Protein AF-A0A945F5W0-F1 (afdb_monomer)

Radius of gyration: 16.33 Å; Cα contacts (8 Å, |Δi|>4): 54; chains: 1; bounding box: 46×14×39 Å

Sequence (79 aa):
MIKKVISTPGFWRSALSLGVIFSFLFIIVKWAIEGFKIEFFYAITNPYLFVLGLFLGGFIYGFLVTFGKFRAKIIKKKL

Structure (mmCIF, N/CA/C/O backbone):
data_AF-A0A945F5W0-F1
#
_entry.id   AF-A0A945F5W0-F1
#
loop_
_atom_site.group_PDB
_atom_site.id
_atom_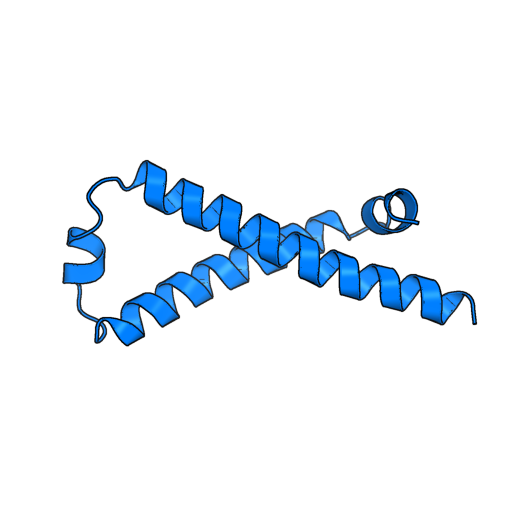site.type_symbol
_atom_site.label_atom_id
_atom_site.label_alt_id
_atom_site.label_comp_id
_atom_site.label_asym_id
_atom_site.label_entity_id
_atom_site.label_seq_id
_atom_site.pdbx_PDB_ins_code
_atom_site.Cartn_x
_atom_site.Cartn_y
_atom_site.Cartn_z
_atom_site.occupancy
_atom_site.B_iso_or_equiv
_atom_site.auth_seq_id
_atom_site.auth_comp_id
_atom_site.auth_asym_id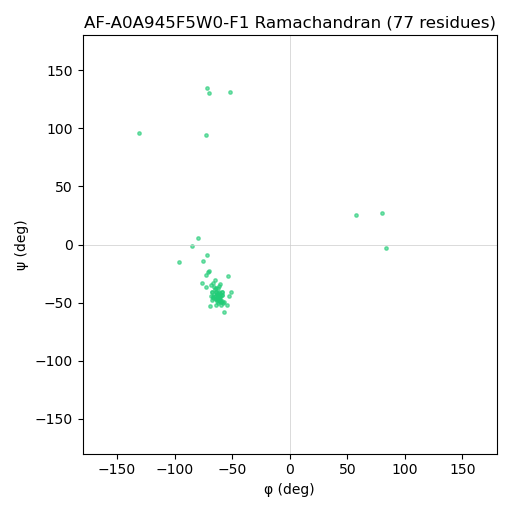
_atom_site.auth_atom_id
_atom_site.pdbx_PDB_model_num
ATOM 1 N N . MET A 1 1 ? -15.944 8.706 16.286 1.00 83.06 1 MET A N 1
ATOM 2 C CA . MET A 1 1 ? -16.120 7.638 15.268 1.00 83.06 1 MET A CA 1
ATOM 3 C C . MET A 1 1 ? -14.787 7.013 14.849 1.00 83.06 1 MET A C 1
ATOM 5 O O . MET A 1 1 ? -14.640 5.813 15.014 1.00 83.06 1 MET A O 1
ATOM 9 N N . ILE A 1 2 ? -13.808 7.803 14.384 1.00 86.94 2 ILE A N 1
ATOM 10 C CA . ILE A 1 2 ? -12.493 7.325 13.898 1.00 86.94 2 ILE A CA 1
ATOM 11 C C . ILE A 1 2 ? -11.757 6.460 14.932 1.00 86.94 2 ILE A C 1
ATOM 13 O O . ILE A 1 2 ? -11.430 5.319 14.623 1.00 86.94 2 ILE A O 1
ATOM 17 N N . LYS A 1 3 ? -11.597 6.948 16.176 1.00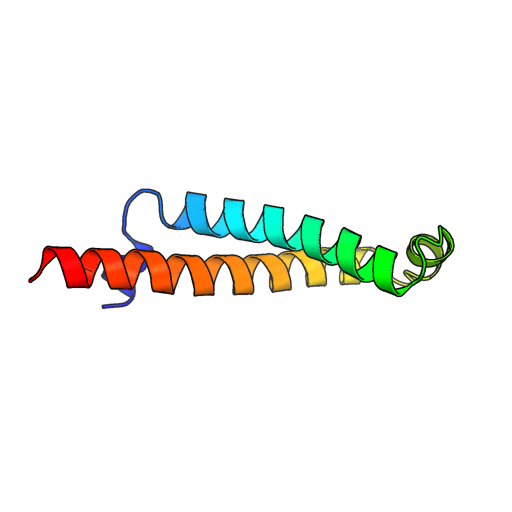 88.38 3 LYS A N 1
ATOM 18 C CA . LYS A 1 3 ? -10.954 6.199 17.277 1.00 88.38 3 LYS A CA 1
ATOM 19 C C . LYS A 1 3 ? -11.537 4.792 17.465 1.00 88.38 3 LYS A C 1
ATOM 21 O O . LYS A 1 3 ? -10.784 3.848 17.618 1.00 88.38 3 LYS A O 1
ATOM 26 N N . LYS A 1 4 ? -12.865 4.648 17.363 1.00 89.50 4 LYS A N 1
ATOM 27 C CA . LYS A 1 4 ? -13.576 3.365 17.506 1.00 89.50 4 LYS A CA 1
ATOM 28 C C . LYS A 1 4 ? -13.284 2.393 16.355 1.00 89.50 4 LYS A C 1
ATOM 30 O O . LYS A 1 4 ? -13.236 1.187 16.567 1.00 89.50 4 LYS A O 1
ATOM 35 N N . VAL A 1 5 ? -13.102 2.910 15.138 1.00 91.38 5 VAL A N 1
ATOM 36 C CA . VAL A 1 5 ? -12.756 2.104 13.956 1.00 91.38 5 VAL A CA 1
ATOM 37 C C . VAL A 1 5 ? -11.328 1.577 14.089 1.00 91.38 5 VAL A C 1
ATOM 39 O O . VAL A 1 5 ? -11.119 0.368 14.034 1.00 91.38 5 VAL A O 1
ATOM 42 N N . ILE A 1 6 ? -10.364 2.470 14.339 1.00 92.00 6 ILE A N 1
ATOM 43 C CA . ILE A 1 6 ? -8.935 2.119 14.393 1.00 92.00 6 ILE A CA 1
ATOM 44 C C . ILE A 1 6 ? -8.560 1.280 15.622 1.00 92.00 6 ILE A C 1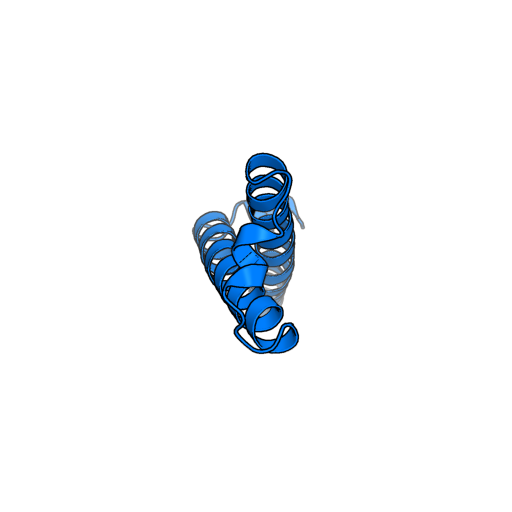
ATOM 46 O O . ILE A 1 6 ? -7.570 0.557 1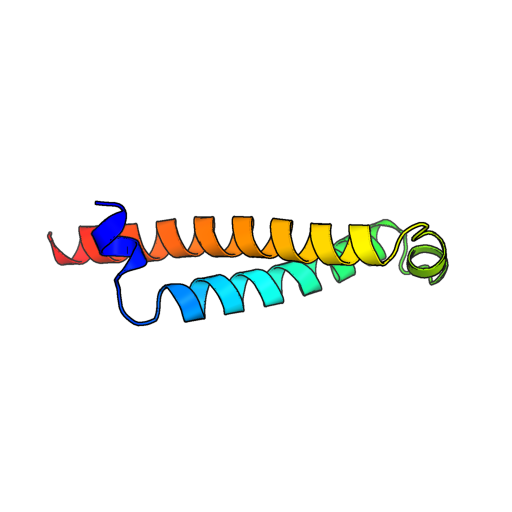5.590 1.00 92.00 6 ILE A O 1
ATOM 50 N N . SER A 1 7 ? -9.352 1.349 16.698 1.00 93.00 7 SER A N 1
ATOM 51 C CA . SER A 1 7 ? -9.176 0.526 17.899 1.00 93.00 7 SER A CA 1
ATOM 52 C C . SER A 1 7 ? -9.841 -0.850 17.793 1.00 93.00 7 SER A C 1
ATOM 54 O O . SER A 1 7 ? -9.798 -1.618 18.751 1.00 93.00 7 SER A O 1
ATOM 56 N N . THR A 1 8 ? -10.516 -1.165 16.681 1.00 93.38 8 THR A N 1
ATOM 57 C CA . THR A 1 8 ? -11.163 -2.473 16.527 1.00 93.38 8 THR A CA 1
ATOM 58 C C . THR A 1 8 ? -10.091 -3.558 16.369 1.00 93.38 8 THR A C 1
ATOM 60 O O . THR A 1 8 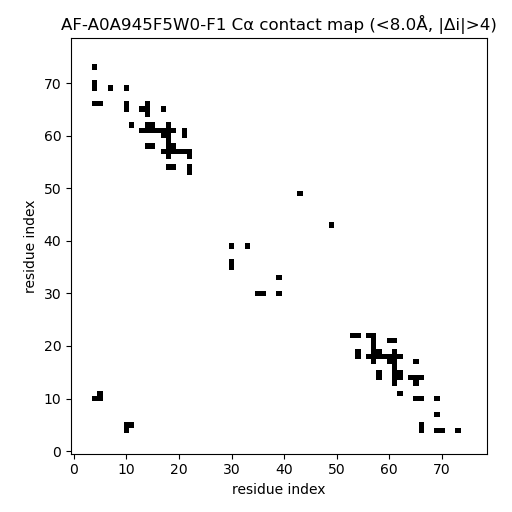? -9.214 -3.413 15.511 1.00 93.38 8 THR A O 1
ATOM 63 N N . PRO A 1 9 ? -10.155 -4.665 17.136 1.00 91.81 9 PRO A N 1
ATOM 64 C CA . PRO A 1 9 ? -9.219 -5.773 16.982 1.00 91.81 9 PRO A CA 1
ATOM 65 C C . PRO A 1 9 ? -9.145 -6.248 15.527 1.00 91.81 9 PRO A C 1
ATOM 67 O O . PRO A 1 9 ? -10.166 -6.438 14.863 1.00 91.81 9 PRO A O 1
ATOM 70 N N . GLY A 1 10 ? -7.925 -6.400 15.013 1.00 92.31 10 GLY A N 1
ATOM 71 C CA . GLY A 1 10 ? -7.682 -6.806 13.626 1.00 92.31 10 GLY A CA 1
ATOM 72 C C . GLY A 1 10 ? -7.722 -5.680 12.585 1.00 92.31 10 GLY A C 1
ATOM 73 O O . GLY A 1 10 ? -7.412 -5.955 11.424 1.00 92.31 10 GLY A O 1
ATOM 74 N N . PHE A 1 11 ? -8.028 -4.431 12.966 1.00 95.38 11 PHE A N 1
ATOM 75 C CA . PHE A 1 11 ? -7.959 -3.276 12.060 1.00 95.38 11 PHE A CA 1
ATOM 76 C C . PHE A 1 11 ? -6.554 -3.118 11.462 1.00 95.38 11 PHE A C 1
ATOM 78 O O . PHE A 1 11 ? -6.384 -3.219 10.251 1.00 95.38 11 PHE A O 1
ATOM 85 N N . TRP A 1 12 ? -5.532 -2.965 12.308 1.00 94.56 12 TRP A N 1
ATOM 86 C CA . TRP A 1 12 ? -4.154 -2.735 11.860 1.00 94.56 12 TRP A CA 1
ATOM 87 C C . TRP A 1 12 ? -3.571 -3.911 11.075 1.00 94.56 12 TRP A C 1
ATOM 89 O O . TRP A 1 12 ? -2.911 -3.702 10.064 1.00 94.56 12 TRP A O 1
ATOM 99 N N . ARG A 1 13 ? -3.895 -5.152 11.466 1.00 95.19 13 ARG A N 1
ATOM 100 C CA . ARG A 1 13 ? -3.505 -6.347 10.702 1.00 95.19 13 ARG A CA 1
ATOM 101 C C . ARG A 1 13 ? -4.118 -6.342 9.299 1.00 95.19 13 ARG A C 1
ATOM 103 O O . ARG A 1 13 ? -3.431 -6.672 8.340 1.00 95.19 13 ARG A O 1
ATOM 110 N N . SER A 1 14 ? -5.385 -5.939 9.178 1.00 94.88 14 SER A N 1
ATOM 111 C CA . SER A 1 14 ? -6.067 -5.829 7.882 1.00 94.88 14 SER A CA 1
ATOM 112 C C . SER A 1 14 ? -5.487 -4.696 7.033 1.00 94.88 14 SER A C 1
ATOM 114 O O . SER A 1 14 ? -5.222 -4.908 5.856 1.00 94.88 14 SER A O 1
ATOM 116 N N . ALA A 1 15 ? -5.238 -3.528 7.633 1.00 96.19 15 ALA A N 1
ATOM 117 C CA . ALA A 1 15 ? -4.675 -2.370 6.942 1.00 96.19 15 ALA A CA 1
ATOM 118 C C . ALA A 1 15 ? -3.277 -2.659 6.384 1.00 96.19 15 ALA A C 1
ATOM 120 O O . ALA A 1 15 ? -3.026 -2.402 5.209 1.00 96.19 15 ALA A O 1
ATOM 121 N N . LEU A 1 16 ? -2.400 -3.255 7.198 1.00 95.75 16 LEU A N 1
ATOM 122 C CA . LEU A 1 16 ? -1.050 -3.630 6.778 1.00 95.75 16 LEU A CA 1
ATOM 123 C C . LEU A 1 16 ? -1.071 -4.742 5.726 1.00 95.75 16 LEU A C 1
ATOM 125 O O . LEU A 1 16 ? -0.411 -4.615 4.702 1.00 95.75 16 LEU A O 1
ATOM 129 N N . SER A 1 17 ? -1.862 -5.802 5.931 1.00 95.94 17 SER A N 1
ATOM 130 C CA . SER A 1 17 ? -1.961 -6.901 4.960 1.00 95.94 17 SER A CA 1
ATOM 131 C C . SER A 1 17 ? -2.469 -6.416 3.602 1.00 95.94 17 SER A C 1
ATOM 133 O O . SER A 1 17 ? -1.894 -6.773 2.576 1.00 95.94 17 SER A O 1
ATOM 135 N N . LEU A 1 18 ? -3.506 -5.576 3.592 1.00 95.44 18 LEU A N 1
ATOM 136 C CA . LEU A 1 18 ? -4.059 -5.030 2.359 1.00 95.44 18 LEU A CA 1
ATOM 137 C C . LEU A 1 18 ? -3.078 -4.078 1.672 1.00 95.44 18 LEU A C 1
ATOM 139 O O . LEU A 1 18 ? -2.941 -4.126 0.453 1.00 95.44 18 LEU A O 1
ATOM 143 N N . GLY A 1 19 ? -2.382 -3.246 2.450 1.00 96.19 19 GLY A N 1
ATOM 144 C CA . GLY A 1 19 ? -1.371 -2.338 1.921 1.00 96.19 19 GLY A CA 1
ATOM 145 C C . GLY A 1 19 ? -0.214 -3.076 1.256 1.00 96.19 19 GLY A C 1
ATOM 146 O O . GLY A 1 19 ? 0.142 -2.741 0.133 1.00 96.19 19 GLY A O 1
ATOM 147 N N . VAL A 1 20 ? 0.302 -4.133 1.889 1.00 95.88 20 VAL A N 1
ATOM 148 C CA . VAL A 1 20 ? 1.377 -4.967 1.326 1.00 95.88 20 VAL A CA 1
ATOM 149 C C . VAL A 1 20 ? 0.941 -5.626 0.016 1.00 95.88 20 VAL A C 1
ATOM 151 O O . VAL A 1 20 ? 1.648 -5.521 -0.984 1.00 95.88 20 VAL A O 1
ATOM 154 N N . ILE A 1 21 ? -0.238 -6.259 -0.011 1.00 96.19 21 ILE A N 1
ATOM 155 C CA . ILE A 1 21 ? -0.773 -6.895 -1.228 1.00 96.19 21 ILE A CA 1
ATOM 156 C C . ILE A 1 21 ? -0.930 -5.862 -2.351 1.00 96.19 21 ILE A C 1
ATOM 158 O O . ILE A 1 21 ? -0.555 -6.126 -3.493 1.00 96.19 21 ILE A O 1
ATOM 162 N N . PHE A 1 22 ? -1.447 -4.676 -2.027 1.00 95.19 22 PHE A N 1
ATOM 163 C CA . PHE A 1 22 ? -1.598 -3.595 -2.992 1.00 95.19 22 PHE A CA 1
ATOM 164 C C . PHE A 1 22 ? -0.251 -3.098 -3.529 1.00 95.19 22 PHE A C 1
ATOM 166 O O . PHE A 1 22 ? -0.138 -2.890 -4.733 1.00 95.19 22 PHE A O 1
ATOM 173 N N . SER A 1 23 ? 0.780 -2.962 -2.689 1.00 95.62 23 SER A N 1
ATOM 174 C CA . SER A 1 23 ? 2.125 -2.582 -3.143 1.00 95.62 23 SER A CA 1
ATOM 175 C C . SER A 1 23 ? 2.682 -3.581 -4.160 1.00 95.62 23 SER A C 1
ATOM 177 O O . SER A 1 23 ? 3.199 -3.164 -5.194 1.00 95.62 23 SER A O 1
ATOM 179 N N . PHE A 1 24 ? 2.531 -4.890 -3.924 1.00 95.69 24 PHE A N 1
ATOM 180 C CA . PHE A 1 24 ? 2.953 -5.908 -4.894 1.00 95.69 24 PHE A CA 1
ATOM 181 C C . PHE A 1 24 ? 2.160 -5.825 -6.201 1.00 95.69 24 PHE A C 1
ATOM 183 O O . PHE A 1 24 ? 2.754 -5.812 -7.280 1.00 95.69 24 PHE A O 1
ATOM 190 N N . LEU A 1 25 ? 0.831 -5.713 -6.116 1.00 96.31 25 LEU A N 1
ATOM 191 C CA . LEU A 1 25 ? -0.021 -5.550 -7.296 1.00 96.31 25 LEU A CA 1
ATOM 192 C C . LEU A 1 25 ? 0.348 -4.300 -8.095 1.00 96.31 25 LEU A C 1
ATOM 194 O O . LEU A 1 25 ? 0.403 -4.353 -9.318 1.00 96.31 25 LEU A O 1
ATOM 198 N N . PHE A 1 26 ? 0.645 -3.192 -7.419 1.00 94.75 26 PHE A N 1
ATOM 199 C CA . PHE A 1 26 ? 1.044 -1.949 -8.064 1.00 94.75 26 PHE A CA 1
ATOM 200 C C . PHE A 1 26 ? 2.334 -2.113 -8.874 1.00 94.75 26 PHE A C 1
ATOM 202 O O . PHE A 1 26 ? 2.385 -1.660 -10.015 1.00 94.75 26 PHE A O 1
ATOM 209 N N . ILE A 1 27 ? 3.346 -2.799 -8.329 1.00 94.94 27 ILE A N 1
ATOM 210 C CA . ILE A 1 27 ? 4.592 -3.092 -9.057 1.00 94.94 27 ILE A CA 1
ATOM 211 C C . ILE A 1 27 ? 4.294 -3.931 -10.299 1.00 94.94 27 ILE A C 1
ATOM 213 O O . ILE A 1 27 ? 4.758 -3.586 -11.380 1.00 94.94 27 ILE A O 1
ATOM 217 N N . ILE A 1 28 ? 3.495 -4.993 -10.161 1.00 96.25 28 ILE A N 1
ATOM 218 C CA . ILE A 1 28 ? 3.144 -5.882 -11.279 1.00 96.25 28 ILE A CA 1
ATOM 219 C C . ILE A 1 28 ? 2.398 -5.108 -12.370 1.00 96.25 28 ILE A C 1
ATOM 221 O O . ILE A 1 28 ? 2.740 -5.221 -13.544 1.00 96.25 28 ILE A O 1
ATOM 225 N N . VAL A 1 29 ? 1.411 -4.289 -11.997 1.00 96.12 29 VAL A N 1
ATOM 226 C CA . VAL A 1 29 ? 0.633 -3.478 -12.944 1.00 96.12 29 VAL A CA 1
ATOM 227 C C . VAL A 1 29 ? 1.516 -2.436 -13.625 1.00 96.12 29 VAL A C 1
ATOM 229 O O . VAL A 1 29 ? 1.441 -2.277 -14.840 1.00 96.12 29 VAL A O 1
ATOM 232 N N . LYS A 1 30 ? 2.384 -1.744 -12.879 1.00 93.94 30 LYS A N 1
ATOM 233 C CA . LYS A 1 30 ? 3.330 -0.792 -13.473 1.00 93.94 30 LYS A CA 1
ATOM 234 C C . LYS A 1 30 ? 4.294 -1.489 -14.423 1.00 93.94 30 LYS A C 1
ATOM 236 O O . LYS A 1 30 ? 4.480 -1.003 -15.529 1.00 93.94 30 LYS A O 1
ATOM 241 N N . TRP A 1 31 ? 4.829 -2.641 -14.042 1.00 95.75 31 TRP A N 1
ATOM 242 C CA . TRP A 1 31 ? 5.707 -3.431 -14.897 1.00 95.75 31 TRP A CA 1
ATOM 243 C C . TRP A 1 31 ? 4.998 -3.909 -16.173 1.00 95.75 31 TRP A C 1
ATOM 245 O O . TRP A 1 31 ? 5.581 -3.855 -17.253 1.00 95.75 31 TRP A O 1
ATOM 255 N N . ALA A 1 32 ? 3.717 -4.280 -16.079 1.00 96.81 32 ALA A N 1
ATOM 256 C CA . ALA A 1 32 ? 2.888 -4.623 -17.233 1.00 96.81 32 ALA A CA 1
ATOM 257 C C . ALA A 1 32 ? 2.691 -3.435 -18.190 1.00 96.81 32 ALA A C 1
ATOM 259 O O . ALA A 1 32 ? 2.800 -3.605 -19.402 1.00 96.81 32 ALA A O 1
ATOM 260 N N . ILE A 1 33 ? 2.448 -2.230 -17.658 1.00 95.62 33 ILE A N 1
ATOM 261 C CA . ILE A 1 33 ? 2.315 -0.994 -18.454 1.00 95.62 33 ILE A CA 1
ATOM 262 C C . ILE A 1 33 ? 3.613 -0.683 -19.213 1.00 95.62 33 ILE A C 1
ATOM 264 O O . ILE A 1 33 ? 3.563 -0.235 -20.354 1.00 95.62 33 ILE A O 1
ATOM 268 N N . GLU A 1 34 ? 4.768 -0.977 -18.617 1.00 94.12 34 GLU A N 1
ATOM 269 C CA . GLU A 1 34 ? 6.087 -0.828 -19.252 1.00 94.12 34 GLU A CA 1
ATOM 270 C C . GLU A 1 34 ? 6.433 -1.993 -20.210 1.00 94.12 34 GLU A C 1
ATOM 272 O O . GLU A 1 34 ? 7.542 -2.070 -20.747 1.00 94.12 34 GLU A O 1
ATOM 277 N N . GLY A 1 35 ? 5.495 -2.919 -20.443 1.00 94.94 35 GLY A N 1
ATOM 278 C CA . GLY A 1 35 ? 5.647 -4.039 -21.375 1.00 94.94 35 GLY A CA 1
ATOM 279 C C . GLY A 1 35 ? 6.449 -5.219 -20.825 1.00 94.94 35 GLY A C 1
ATOM 280 O O . GLY A 1 35 ? 7.081 -5.928 -21.604 1.00 94.94 35 GLY A O 1
ATOM 281 N N . PHE A 1 36 ? 6.463 -5.417 -19.502 1.00 95.19 36 PHE A N 1
ATOM 282 C CA . PHE A 1 36 ? 7.220 -6.471 -18.805 1.00 95.19 36 PHE A CA 1
ATOM 283 C C . PHE A 1 36 ? 8.736 -6.454 -19.066 1.00 95.19 36 PHE A C 1
ATOM 285 O O . PHE A 1 36 ? 9.435 -7.456 -18.922 1.00 95.19 36 PHE A O 1
ATOM 292 N N . LYS A 1 37 ? 9.259 -5.278 -19.402 1.00 94.62 37 LYS A N 1
ATOM 293 C CA . LYS A 1 37 ? 10.678 -5.023 -19.642 1.00 94.62 37 LYS A CA 1
ATOM 294 C C . LYS A 1 37 ? 11.476 -5.054 -18.346 1.00 94.62 37 LYS A C 1
ATOM 296 O O . LYS A 1 37 ? 11.052 -4.470 -17.349 1.00 94.62 37 LYS A O 1
ATOM 301 N N . ILE A 1 38 ? 12.626 -5.723 -18.333 1.00 93.00 38 ILE A N 1
ATOM 302 C CA . ILE A 1 38 ? 13.470 -5.785 -17.128 1.00 93.00 38 ILE A CA 1
ATOM 303 C C . ILE A 1 38 ? 14.142 -4.434 -16.849 1.00 93.00 38 ILE A C 1
ATOM 305 O O . ILE A 1 38 ? 14.431 -4.096 -15.701 1.00 93.00 38 ILE A O 1
ATOM 309 N N . GLU A 1 39 ? 14.286 -3.619 -17.895 1.00 93.38 39 GLU A N 1
ATOM 310 C CA . GLU A 1 39 ? 14.734 -2.229 -17.879 1.00 93.38 39 GLU A CA 1
ATOM 311 C C . GLU A 1 39 ? 13.914 -1.364 -16.921 1.00 93.38 39 GLU A C 1
ATOM 313 O O . GLU A 1 39 ? 14.454 -0.413 -16.366 1.00 93.38 39 GLU A O 1
ATOM 318 N N . PHE A 1 40 ? 12.653 -1.722 -16.651 1.00 91.38 40 PHE A N 1
ATOM 319 C CA . PHE A 1 40 ? 11.837 -1.072 -15.625 1.00 91.38 40 PHE A CA 1
ATOM 320 C C . PHE A 1 40 ? 12.542 -1.037 -14.263 1.00 91.38 40 PHE A C 1
ATOM 322 O O . PHE A 1 40 ? 12.553 -0.003 -13.600 1.00 91.38 40 PHE A O 1
ATOM 329 N N . PHE A 1 41 ? 13.157 -2.149 -13.856 1.00 90.25 41 PHE A N 1
ATOM 330 C CA . PHE A 1 41 ? 13.842 -2.235 -12.568 1.00 90.25 41 PHE A CA 1
ATOM 331 C C . PHE A 1 41 ? 15.195 -1.518 -12.593 1.00 90.25 41 PHE A C 1
ATOM 333 O O . PHE A 1 41 ? 15.579 -0.909 -11.597 1.00 90.25 41 PHE A O 1
ATOM 340 N N . TYR A 1 42 ? 15.888 -1.525 -13.735 1.00 90.56 4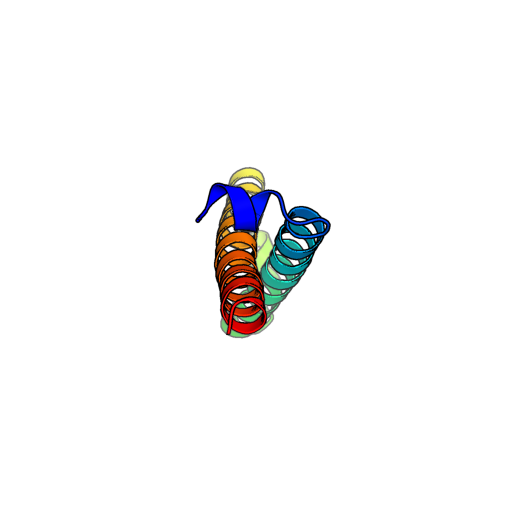2 TYR A N 1
ATOM 341 C CA . TYR A 1 42 ? 17.152 -0.800 -13.911 1.00 90.56 42 TYR A CA 1
ATOM 342 C C . TYR A 1 42 ? 16.966 0.719 -14.013 1.00 90.56 42 TYR A C 1
ATOM 344 O O . TYR A 1 42 ? 17.860 1.474 -13.640 1.00 90.56 42 TYR A O 1
ATOM 352 N N . ALA A 1 43 ? 15.799 1.177 -14.466 1.00 89.12 43 ALA A N 1
ATOM 353 C CA . ALA A 1 43 ? 15.450 2.593 -14.540 1.00 89.12 43 ALA A CA 1
ATOM 354 C C . ALA A 1 43 ? 15.188 3.228 -13.159 1.00 89.12 43 ALA A C 1
ATOM 356 O O . ALA A 1 43 ? 15.064 4.450 -13.054 1.00 89.12 43 ALA A O 1
ATOM 357 N N . ILE A 1 44 ? 15.117 2.431 -12.085 1.00 89.12 44 ILE A N 1
ATOM 358 C CA . ILE A 1 44 ? 14.920 2.926 -10.720 1.00 89.12 44 ILE A CA 1
ATOM 359 C C . ILE A 1 44 ? 16.213 3.591 -10.230 1.00 89.12 44 ILE A C 1
ATOM 361 O O . ILE A 1 44 ? 17.101 2.948 -9.676 1.00 89.12 44 ILE A O 1
ATOM 365 N N . THR A 1 45 ? 16.305 4.912 -10.397 1.00 89.31 45 THR A N 1
ATOM 366 C CA . THR A 1 45 ? 17.500 5.696 -10.032 1.00 89.31 45 THR A CA 1
ATOM 367 C C . THR A 1 45 ? 17.753 5.730 -8.523 1.00 89.31 45 THR A C 1
ATOM 369 O O . THR A 1 45 ? 18.898 5.778 -8.083 1.00 89.31 45 THR A O 1
ATOM 372 N N . ASN A 1 46 ? 16.690 5.718 -7.712 1.00 93.50 46 ASN A N 1
ATOM 373 C CA . ASN A 1 46 ? 16.790 5.704 -6.255 1.00 93.50 46 ASN A CA 1
ATOM 374 C C . ASN A 1 46 ? 15.895 4.599 -5.663 1.00 93.50 46 ASN A C 1
ATOM 376 O O . ASN A 1 46 ? 14.695 4.823 -5.456 1.00 93.50 46 ASN A O 1
ATOM 380 N N . PRO A 1 47 ? 16.457 3.413 -5.366 1.00 90.50 47 PRO A N 1
ATOM 381 C CA . PRO A 1 47 ? 15.681 2.282 -4.864 1.00 90.50 47 PRO A CA 1
ATOM 382 C C . PRO A 1 47 ? 15.070 2.554 -3.484 1.00 90.50 47 PRO A C 1
ATOM 384 O O . PRO A 1 47 ? 13.973 2.079 -3.200 1.00 90.50 47 PRO A O 1
ATOM 387 N N . TYR A 1 48 ? 15.716 3.370 -2.645 1.00 93.38 48 TYR A N 1
ATOM 388 C CA . TYR A 1 48 ? 15.194 3.718 -1.321 1.00 93.38 48 TYR A CA 1
ATOM 389 C C . TYR A 1 48 ? 13.923 4.561 -1.415 1.00 93.38 48 TYR A C 1
ATOM 391 O O . TYR A 1 48 ? 12.940 4.265 -0.736 1.00 93.38 48 TYR A O 1
ATOM 399 N N . LEU A 1 49 ? 13.909 5.576 -2.287 1.00 93.50 49 LEU A N 1
ATOM 400 C CA . LEU A 1 49 ? 12.714 6.393 -2.524 1.00 93.50 49 LEU A CA 1
ATOM 401 C C . LEU A 1 49 ? 11.589 5.581 -3.165 1.00 93.50 49 LEU A C 1
ATOM 403 O O . LEU A 1 49 ? 10.427 5.772 -2.812 1.00 93.50 49 LEU A O 1
ATOM 407 N N . PHE A 1 50 ? 11.922 4.654 -4.064 1.00 91.69 50 PHE A N 1
ATOM 408 C CA . PHE A 1 50 ? 10.938 3.762 -4.670 1.00 91.69 50 PHE A CA 1
ATOM 409 C C . PHE A 1 50 ? 10.266 2.864 -3.623 1.00 91.69 50 PHE A C 1
ATOM 411 O O . PHE A 1 50 ? 9.039 2.830 -3.533 1.00 91.69 50 PHE A O 1
ATOM 418 N N . VAL A 1 51 ? 11.057 2.198 -2.777 1.00 92.81 51 VAL A N 1
ATOM 419 C CA . VAL A 1 51 ? 10.539 1.345 -1.696 1.00 92.81 51 VAL A CA 1
ATOM 420 C C . VAL A 1 51 ? 9.755 2.164 -0.669 1.00 92.81 51 VAL A C 1
ATOM 422 O O . VAL A 1 51 ? 8.676 1.743 -0.249 1.00 92.81 51 VAL A O 1
ATOM 425 N N . LEU A 1 52 ? 10.235 3.355 -0.302 1.00 94.50 52 LEU A N 1
ATOM 426 C CA . LEU A 1 52 ? 9.521 4.246 0.613 1.00 94.50 52 LEU A CA 1
ATOM 427 C C . LEU A 1 52 ? 8.178 4.695 0.022 1.00 94.50 52 LEU A C 1
ATOM 429 O O . LEU A 1 52 ? 7.162 4.660 0.714 1.00 94.50 52 LEU A O 1
ATOM 433 N N . GLY A 1 53 ? 8.152 5.061 -1.261 1.00 94.00 53 GLY A N 1
ATOM 434 C CA . GLY A 1 53 ? 6.934 5.426 -1.980 1.00 94.00 53 GLY A CA 1
ATOM 435 C C . GLY A 1 53 ? 5.934 4.272 -2.055 1.00 94.00 53 GLY A C 1
ATOM 436 O O . GLY A 1 53 ? 4.747 4.471 -1.797 1.00 94.00 53 GLY A O 1
ATOM 437 N N . LEU A 1 54 ? 6.407 3.051 -2.320 1.00 94.25 54 LEU A N 1
ATOM 438 C CA . LEU A 1 54 ? 5.581 1.841 -2.304 1.00 94.25 54 LEU A CA 1
ATOM 439 C C . LEU A 1 54 ? 4.996 1.547 -0.926 1.00 94.25 54 LEU A C 1
ATOM 441 O O . LEU A 1 54 ? 3.824 1.175 -0.828 1.00 94.25 54 LEU A O 1
ATOM 445 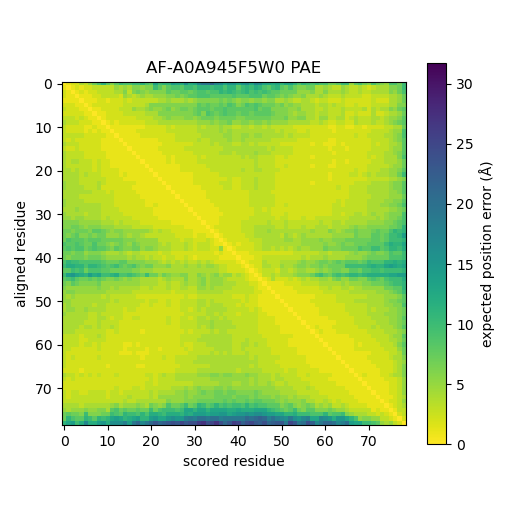N N . PHE A 1 55 ? 5.799 1.699 0.127 1.00 93.69 55 PHE A N 1
ATOM 446 C CA . PHE A 1 55 ? 5.358 1.469 1.496 1.00 93.69 55 PHE A CA 1
ATOM 447 C C . PHE A 1 55 ? 4.333 2.519 1.928 1.00 93.69 55 PHE A C 1
ATOM 449 O O . PHE A 1 55 ? 3.266 2.161 2.422 1.00 93.69 55 PHE A O 1
ATOM 456 N N . LEU A 1 56 ? 4.609 3.803 1.686 1.00 95.81 56 LEU A N 1
ATOM 457 C CA . LEU A 1 56 ? 3.695 4.899 2.010 1.00 95.81 56 LEU A CA 1
ATOM 458 C C . LEU A 1 56 ? 2.395 4.798 1.208 1.00 95.81 56 LEU A C 1
ATOM 460 O O . LEU A 1 56 ? 1.314 4.860 1.790 1.00 95.81 56 LEU A O 1
ATOM 464 N N . GLY A 1 57 ? 2.483 4.590 -0.107 1.00 95.19 57 GLY A N 1
ATOM 465 C CA . GLY A 1 57 ? 1.315 4.448 -0.976 1.00 95.19 57 GLY A CA 1
ATOM 466 C C . GLY A 1 57 ? 0.467 3.231 -0.610 1.00 95.19 57 GLY A C 1
ATOM 467 O O . GLY A 1 57 ? -0.748 3.352 -0.439 1.00 95.19 57 GLY A O 1
ATOM 468 N N . GLY A 1 58 ? 1.110 2.078 -0.403 1.00 95.94 58 GLY A N 1
ATOM 469 C CA . GLY A 1 58 ? 0.449 0.857 0.055 1.00 95.94 58 GLY A CA 1
ATOM 470 C C . GLY A 1 58 ? -0.216 1.030 1.413 1.00 95.94 58 GLY A C 1
ATOM 471 O O . GLY A 1 58 ? -1.382 0.674 1.580 1.00 95.94 58 GLY A O 1
ATOM 472 N N . PHE A 1 59 ? 0.477 1.639 2.373 1.00 95.62 59 PHE A N 1
ATOM 473 C CA . PHE A 1 59 ? -0.072 1.906 3.697 1.00 95.62 59 PHE A CA 1
ATOM 474 C C . PHE A 1 59 ? -1.275 2.855 3.648 1.00 95.62 59 PHE A C 1
ATOM 476 O O . PHE A 1 59 ? -2.301 2.550 4.254 1.00 95.62 59 PHE A O 1
ATOM 483 N N . ILE A 1 60 ? -1.191 3.965 2.905 1.00 96.62 60 ILE A N 1
ATOM 484 C CA . ILE A 1 60 ? -2.297 4.924 2.754 1.00 96.62 60 ILE A CA 1
ATOM 485 C C . ILE A 1 60 ? -3.516 4.226 2.146 1.00 96.62 60 ILE A C 1
ATOM 487 O O . ILE A 1 60 ? -4.615 4.310 2.698 1.00 96.62 60 ILE A O 1
ATOM 491 N N . TYR A 1 61 ? -3.325 3.486 1.053 1.00 95.31 61 TYR A N 1
ATOM 492 C CA . TYR A 1 61 ? -4.400 2.724 0.423 1.00 95.31 61 TYR A CA 1
ATOM 493 C C . TYR A 1 61 ? -5.005 1.692 1.388 1.00 95.31 61 TYR A C 1
ATOM 495 O O . TYR A 1 61 ? -6.218 1.681 1.625 1.00 95.31 61 TYR A O 1
ATOM 503 N N . GLY A 1 62 ? -4.158 0.861 2.001 1.00 96.06 62 GLY A N 1
ATOM 504 C CA . GLY A 1 62 ? -4.563 -0.185 2.935 1.00 96.06 62 GLY A CA 1
ATOM 505 C C . GLY A 1 62 ? -5.328 0.367 4.137 1.00 96.06 62 GLY A C 1
ATOM 506 O O . GLY A 1 62 ? -6.353 -0.198 4.537 1.00 96.06 62 GLY A O 1
ATOM 507 N N . PHE A 1 63 ? -4.887 1.508 4.669 1.00 96.75 63 PHE A N 1
ATOM 508 C CA . PHE A 1 63 ? -5.556 2.222 5.749 1.00 96.75 63 PHE A CA 1
ATOM 509 C C . PHE A 1 63 ? -6.933 2.733 5.321 1.00 96.75 63 PHE A C 1
ATOM 511 O O . PHE A 1 63 ? -7.916 2.432 5.997 1.00 96.75 63 PHE A O 1
ATOM 518 N N . LEU A 1 64 ? -7.032 3.458 4.202 1.00 96.38 64 LEU A N 1
ATOM 519 C CA . LEU A 1 64 ? -8.292 4.051 3.735 1.00 96.38 64 LEU A CA 1
ATOM 520 C C . LEU A 1 64 ? -9.356 2.985 3.448 1.00 96.38 64 LEU A C 1
ATOM 522 O O . LEU A 1 64 ? -10.493 3.095 3.924 1.00 96.38 64 LEU A O 1
ATOM 526 N N . VAL A 1 65 ? -8.986 1.917 2.739 1.00 95.94 65 VAL A N 1
ATOM 527 C CA . VAL A 1 65 ? -9.916 0.826 2.411 1.00 95.94 65 VAL A CA 1
ATOM 528 C C . VAL A 1 65 ? -10.346 0.072 3.670 1.00 95.94 65 VAL A C 1
ATOM 530 O O . VAL A 1 65 ? -11.538 -0.183 3.875 1.00 95.94 65 VAL A O 1
ATOM 533 N N . THR A 1 66 ? -9.406 -0.239 4.566 1.00 96.69 66 THR A N 1
ATOM 534 C CA . THR A 1 66 ? -9.730 -0.920 5.829 1.00 96.69 66 THR A CA 1
ATOM 535 C C . THR A 1 66 ? -10.598 -0.042 6.726 1.00 96.69 66 THR A C 1
ATOM 537 O O . THR A 1 66 ? -11.550 -0.532 7.339 1.00 96.69 66 THR A O 1
ATOM 540 N N . PHE A 1 67 ? -10.334 1.263 6.764 1.00 95.38 67 PHE A N 1
ATOM 541 C CA . PHE A 1 67 ? -11.132 2.233 7.504 1.00 95.38 67 PHE A CA 1
ATOM 542 C C . PHE A 1 67 ? -12.575 2.267 7.008 1.00 95.38 67 PHE A C 1
ATOM 544 O O . PHE A 1 67 ? -13.496 2.136 7.820 1.00 95.38 67 PHE A O 1
ATOM 551 N N . GLY A 1 68 ? -12.785 2.350 5.692 1.00 94.50 68 GLY A N 1
ATOM 552 C CA . GLY A 1 68 ? -14.116 2.265 5.089 1.00 94.50 68 GLY A CA 1
ATOM 553 C C . GLY A 1 68 ? -14.838 0.967 5.464 1.00 94.50 68 GLY A C 1
ATOM 554 O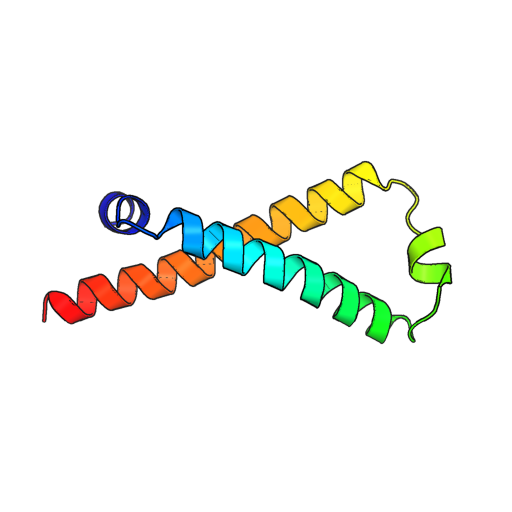 O . GLY A 1 68 ? -15.961 1.006 5.979 1.00 94.50 68 GLY A O 1
ATOM 555 N N . LYS A 1 69 ? -14.159 -0.177 5.308 1.00 94.31 69 LYS A N 1
ATOM 556 C CA . LYS A 1 69 ? -14.694 -1.514 5.620 1.00 94.31 69 LYS A CA 1
ATOM 557 C C . LYS A 1 69 ? -15.140 -1.643 7.080 1.00 94.31 69 LYS A C 1
ATOM 559 O O . LYS A 1 69 ? -16.257 -2.083 7.360 1.00 94.31 69 LYS A O 1
ATOM 564 N N . PHE A 1 70 ? -14.285 -1.261 8.027 1.00 94.25 70 PHE A N 1
ATOM 565 C CA . PHE A 1 70 ? -14.586 -1.383 9.456 1.00 94.25 70 PHE A CA 1
ATOM 566 C C . PHE A 1 70 ? -15.622 -0.350 9.914 1.00 94.25 70 PHE A C 1
ATOM 568 O O . PHE A 1 70 ? -16.503 -0.686 10.709 1.00 94.25 70 PHE A O 1
ATOM 575 N N . ARG A 1 71 ? -15.587 0.875 9.372 1.00 93.50 71 ARG A N 1
ATOM 576 C CA . ARG A 1 71 ? -16.618 1.893 9.622 1.00 93.50 71 ARG A CA 1
ATOM 577 C C . ARG A 1 71 ? -18.000 1.392 9.203 1.00 93.50 71 ARG A C 1
ATOM 579 O O . ARG A 1 71 ? -18.927 1.469 10.007 1.00 93.50 71 ARG A O 1
ATOM 586 N N . ALA A 1 72 ? -18.129 0.840 7.996 1.00 93.44 72 ALA A N 1
ATOM 587 C CA . ALA A 1 72 ? -19.389 0.285 7.502 1.00 93.44 72 ALA A CA 1
ATOM 588 C C . ALA A 1 72 ? -19.897 -0.864 8.391 1.00 93.44 72 ALA A C 1
ATOM 590 O O . ALA A 1 72 ? -21.071 -0.891 8.757 1.00 93.44 72 ALA A O 1
ATOM 591 N N . LYS A 1 73 ? -19.003 -1.764 8.822 1.00 91.25 73 LYS A N 1
ATOM 592 C CA . LYS A 1 73 ? -19.343 -2.873 9.729 1.00 91.25 73 LYS A CA 1
ATOM 593 C C . LYS A 1 73 ? -19.865 -2.391 11.089 1.00 91.25 73 LYS A C 1
ATOM 595 O O . LYS A 1 73 ? -20.827 -2.956 11.604 1.00 91.25 73 LYS A O 1
ATOM 600 N N . ILE A 1 74 ? -19.254 -1.355 11.667 1.00 90.50 74 ILE A N 1
ATOM 601 C CA . ILE A 1 74 ? -19.694 -0.778 12.949 1.00 90.50 74 ILE A CA 1
ATOM 602 C C . ILE A 1 74 ? -21.061 -0.104 12.810 1.00 90.50 74 ILE A C 1
ATOM 604 O O . ILE A 1 74 ? -21.890 -0.255 13.703 1.00 90.50 74 ILE A O 1
ATOM 608 N N . ILE A 1 75 ? -21.299 0.621 11.711 1.00 89.62 75 ILE A N 1
ATOM 609 C CA . ILE A 1 75 ? -22.595 1.261 11.442 1.00 89.62 75 ILE A CA 1
ATOM 610 C C . ILE A 1 75 ? -23.682 0.195 11.273 1.00 89.62 75 ILE A C 1
ATOM 612 O O . ILE A 1 75 ? -24.710 0.284 11.934 1.00 89.62 75 ILE A O 1
ATOM 616 N N . LYS A 1 76 ? -23.421 -0.854 10.482 1.00 89.44 76 LYS A N 1
ATOM 617 C CA . LYS A 1 76 ? -24.369 -1.955 10.254 1.00 89.44 76 LYS A CA 1
ATOM 618 C C . LYS A 1 76 ? -24.746 -2.704 11.534 1.00 89.44 76 LYS A C 1
ATOM 620 O O . LYS A 1 76 ? -25.868 -3.154 11.640 1.00 89.44 76 LYS A O 1
ATOM 625 N N . LYS A 1 77 ? -23.828 -2.845 12.495 1.00 83.06 77 LYS A N 1
ATOM 626 C CA . LYS A 1 77 ? -24.103 -3.509 13.785 1.00 83.06 77 LYS A CA 1
ATOM 627 C C . LYS A 1 77 ? -24.926 -2.641 14.755 1.00 83.06 77 LYS A C 1
ATOM 629 O O . LYS A 1 77 ? -25.348 -3.132 15.794 1.00 83.06 77 LYS A O 1
ATOM 634 N N . LYS A 1 78 ? -25.049 -1.339 14.482 1.00 73.38 78 LYS A N 1
ATOM 635 C CA . LYS A 1 78 ? -25.768 -0.380 15.333 1.00 73.38 78 LYS A CA 1
ATOM 636 C C . LYS A 1 78 ? -27.217 -0.148 14.871 1.00 73.38 78 LYS A C 1
ATOM 638 O O . LYS A 1 78 ? -27.972 0.452 15.628 1.00 73.38 78 LYS A O 1
ATOM 643 N N . LEU A 1 79 ? -27.532 -0.563 13.642 1.00 56.06 79 LEU A N 1
ATOM 644 C CA . LEU A 1 79 ? -28.873 -0.715 13.068 1.00 56.06 79 LEU A CA 1
ATOM 645 C C . LEU A 1 79 ? -29.405 -2.107 13.410 1.00 56.06 79 LEU A C 1
ATOM 647 O O . LEU A 1 79 ? -30.632 -2.208 13.594 1.00 56.06 79 LEU A O 1
#

Foldseek 3Di:
DQVVLCPPPCLVVQLQVQLVVVLVVVVVVVCVVVVVDPVVVVVCPDVVVVVVCSNVNSNVVSNVVSSVVSVVVVVVVVD

Mean predicted aligned error: 4.01 Å

pLDDT: mean 92.81, std 5.53, range [56.06, 96.81]

Solvent-accessible surface area (backbone atoms only — not comparable to full-atom values): 4320 Å² total; per-residue (Å²): 111,68,69,64,40,67,66,35,89,64,37,63,62,47,13,50,54,45,6,54,54,46,33,54,51,48,52,53,52,52,37,52,74,65,67,67,44,70,60,64,68,70,66,52,86,51,62,67,61,51,52,49,50,40,50,52,52,13,41,52,52,13,41,54,54,42,49,54,54,46,44,53,53,56,55,61,74,74,109

Secondary structure (DSSP, 8-state):
-HHHHHTSTTHHHHHHHHHHHHHHHHHHHHHHHTTT-THHHHT-S-HHHHHHHHHHHHHHHHHHHHHHHHHHHHHHTT-